Protein AF-A0A4Q3EJR5-F1 (afdb_monomer_lite)

Radius of gyration: 13.14 Å; chains: 1; bounding box: 34×24×28 Å

pLDD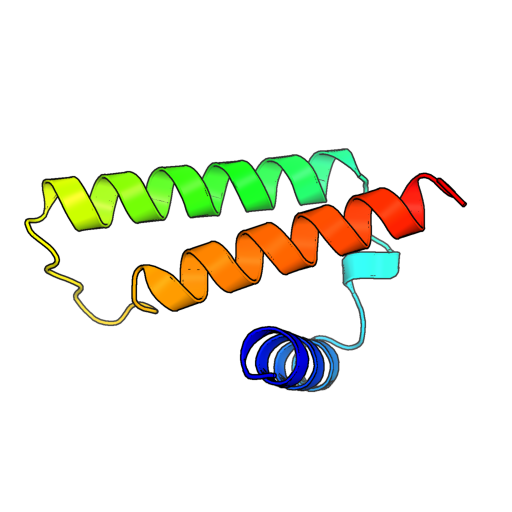T: mean 90.86, std 8.92, range [46.16, 98.25]

Foldseek 3Di:
DVLVVVVVVVCVVPVPCLLVDDLVVLVVLLVVLVVVLVVCVVVVNDDPDDDGNVVSVSSNVVSVVSSCVVVVVD

Sequence (74 aa):
KETYELMLTKNHDYGEAWRDMRITSLTDLILMKLLRVKQIEDNSGKTLASEGVAANYQDMLNYAVFALIKLDVK

Structure (mmCIF, N/CA/C/O backbone):
data_AF-A0A4Q3EJR5-F1
#
_entry.id   AF-A0A4Q3EJR5-F1
#
loop_
_atom_site.group_PDB
_atom_site.id
_atom_site.type_symbol
_atom_site.label_atom_id
_atom_site.label_alt_id
_atom_site.label_comp_id
_atom_site.label_asym_id
_atom_site.label_entity_id
_atom_site.label_seq_id
_atom_site.pdbx_PDB_ins_code
_atom_site.Cartn_x
_atom_site.Cartn_y
_atom_site.Cartn_z
_atom_site.occupancy
_atom_site.B_iso_or_equiv
_atom_site.auth_seq_id
_atom_site.auth_comp_id
_atom_site.auth_asym_id
_atom_site.auth_atom_id
_atom_site.pdbx_PDB_model_num
ATOM 1 N N . LYS A 1 1 ? -10.873 0.118 -10.945 1.00 79.00 1 LYS A N 1
ATOM 2 C CA . LYS A 1 1 ? -11.454 -1.245 -10.894 1.00 79.00 1 LYS A CA 1
ATOM 3 C C . LYS A 1 1 ? -10.389 -2.250 -10.467 1.00 79.00 1 LYS A C 1
ATOM 5 O O . LYS A 1 1 ? -10.552 -2.836 -9.410 1.00 79.00 1 LYS A O 1
ATOM 10 N N . GLU A 1 2 ? -9.251 -2.292 -11.161 1.00 89.31 2 GLU A N 1
ATOM 11 C CA . GLU A 1 2 ? -8.109 -3.165 -10.833 1.00 89.31 2 GLU A CA 1
ATOM 12 C C . GLU A 1 2 ? -7.629 -3.085 -9.374 1.00 89.31 2 GLU A C 1
ATOM 14 O O . GLU A 1 2 ? -7.472 -4.114 -8.734 1.00 89.31 2 GLU A O 1
ATOM 19 N N . THR A 1 3 ? -7.467 -1.887 -8.796 1.00 90.50 3 THR A N 1
ATOM 20 C CA . THR A 1 3 ? -7.024 -1.749 -7.392 1.00 90.50 3 THR A CA 1
ATOM 21 C C . THR A 1 3 ? -7.983 -2.394 -6.390 1.00 90.50 3 THR A C 1
ATOM 23 O O . THR A 1 3 ? -7.554 -2.976 -5.397 1.00 90.50 3 THR A O 1
ATOM 26 N N . TYR A 1 4 ? -9.286 -2.289 -6.659 1.00 91.2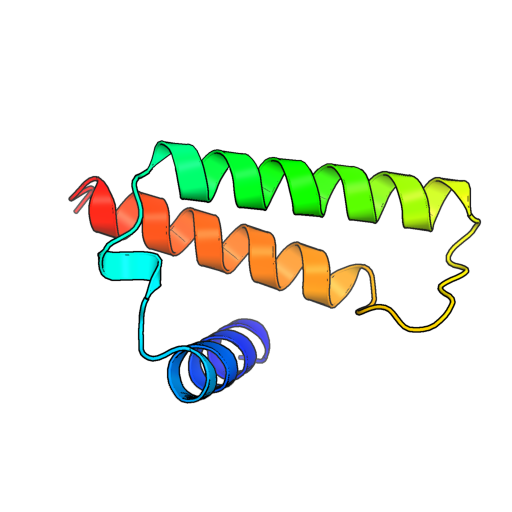5 4 TYR A N 1
ATOM 27 C CA . TYR A 1 4 ? -10.327 -2.874 -5.821 1.00 91.25 4 TYR A CA 1
ATOM 28 C C . TYR A 1 4 ? -10.369 -4.395 -5.983 1.00 91.25 4 TYR A C 1
ATOM 30 O O . TYR A 1 4 ? -10.485 -5.112 -4.998 1.00 91.25 4 TYR A O 1
ATOM 38 N N . GLU A 1 5 ? -10.202 -4.898 -7.205 1.00 93.44 5 GLU A N 1
ATOM 39 C CA . GLU A 1 5 ? -10.099 -6.337 -7.467 1.00 93.44 5 GLU A CA 1
ATOM 40 C C . GLU A 1 5 ? -8.853 -6.938 -6.801 1.00 93.44 5 GLU A C 1
ATOM 42 O O . GLU A 1 5 ? -8.961 -7.957 -6.126 1.00 93.44 5 GLU A O 1
ATOM 47 N N . LEU A 1 6 ? -7.700 -6.265 -6.886 1.00 90.38 6 LEU A N 1
ATOM 48 C CA . LEU A 1 6 ? -6.481 -6.655 -6.171 1.00 90.38 6 LEU A CA 1
ATOM 49 C C . LEU A 1 6 ? -6.717 -6.722 -4.656 1.00 90.38 6 LEU A C 1
ATOM 51 O O . LEU A 1 6 ? -6.290 -7.672 -4.003 1.00 90.38 6 LEU A O 1
ATOM 55 N N . MET A 1 7 ? -7.413 -5.726 -4.104 1.00 93.94 7 MET A N 1
ATOM 56 C CA . MET A 1 7 ? -7.775 -5.689 -2.689 1.00 93.94 7 MET A CA 1
ATOM 57 C C . MET A 1 7 ? -8.648 -6.886 -2.299 1.00 93.94 7 MET A C 1
ATOM 59 O O . MET A 1 7 ? -8.365 -7.540 -1.298 1.00 93.94 7 MET A O 1
ATOM 63 N N . LEU A 1 8 ? -9.665 -7.213 -3.104 1.00 93.69 8 LEU A N 1
ATOM 64 C CA . LEU A 1 8 ? -10.534 -8.366 -2.862 1.00 93.69 8 LEU A CA 1
ATOM 65 C C . LEU A 1 8 ? -9.756 -9.684 -2.887 1.00 93.69 8 LEU A C 1
ATOM 67 O O . LEU A 1 8 ? -9.929 -10.497 -1.981 1.00 93.69 8 LEU A O 1
ATOM 71 N N . THR A 1 9 ? -8.866 -9.872 -3.863 1.00 92.44 9 THR A N 1
ATOM 72 C CA . THR A 1 9 ? -7.994 -11.053 -3.932 1.00 92.44 9 THR A CA 1
ATOM 73 C C . THR A 1 9 ? -7.123 -11.168 -2.683 1.00 92.44 9 THR A C 1
ATOM 75 O O . THR A 1 9 ? -7.101 -12.214 -2.043 1.00 92.44 9 THR A O 1
ATOM 78 N N . LYS A 1 10 ? -6.470 -10.081 -2.249 1.00 90.12 10 LYS A N 1
ATOM 79 C CA . LYS A 1 10 ? -5.640 -10.122 -1.033 1.00 90.12 10 LYS A CA 1
ATOM 80 C C . LYS A 1 10 ? -6.473 -10.345 0.233 1.00 90.12 10 LYS A C 1
ATOM 82 O O . LYS A 1 10 ? -6.035 -11.068 1.122 1.00 90.12 10 LYS A O 1
ATOM 87 N N . ASN A 1 11 ? -7.679 -9.789 0.328 1.00 93.31 11 ASN A N 1
ATOM 88 C CA . ASN A 1 11 ? -8.563 -10.068 1.462 1.00 93.31 11 ASN A CA 1
ATOM 89 C C . ASN A 1 11 ? -9.037 -11.523 1.491 1.00 93.31 11 ASN A C 1
ATOM 91 O O . ASN A 1 11 ? -9.214 -12.055 2.583 1.00 93.31 11 ASN A O 1
ATOM 95 N N . HIS A 1 12 ? -9.223 -12.161 0.333 1.00 93.50 12 HIS A N 1
ATOM 96 C CA . HIS A 1 12 ? -9.493 -13.594 0.253 1.00 93.50 12 HIS A CA 1
ATOM 97 C C . HIS A 1 12 ? -8.296 -14.412 0.763 1.00 93.50 12 HIS A C 1
ATOM 99 O O . HIS A 1 12 ? -8.475 -15.305 1.587 1.00 93.50 12 HIS A O 1
ATOM 105 N N . ASP A 1 13 ? -7.080 -14.063 0.340 1.00 90.06 13 ASP A N 1
ATOM 106 C CA . ASP A 1 13 ? -5.870 -14.825 0.675 1.00 90.06 13 ASP A CA 1
ATOM 107 C C . ASP A 1 13 ? -5.423 -14.648 2.137 1.00 90.06 13 ASP A C 1
ATOM 109 O O . ASP A 1 13 ? -4.891 -15.577 2.744 1.00 90.06 13 ASP A O 1
ATOM 113 N N . TYR A 1 14 ? -5.643 -13.461 2.715 1.00 88.81 14 TYR A N 1
ATOM 114 C CA . TYR A 1 14 ? -5.167 -13.093 4.056 1.00 88.81 14 TYR A CA 1
ATOM 115 C C . TYR A 1 14 ? -6.285 -12.848 5.081 1.00 88.81 14 TYR A C 1
ATOM 117 O O . TYR A 1 14 ? -5.992 -12.457 6.208 1.00 88.81 14 TYR A O 1
ATOM 125 N N . GLY A 1 15 ? -7.555 -13.048 4.720 1.00 86.94 15 GLY A N 1
ATOM 126 C CA . GLY A 1 15 ? -8.694 -13.003 5.646 1.00 86.94 15 GLY A CA 1
ATOM 127 C C . GLY A 1 15 ? -8.889 -11.669 6.376 1.00 86.94 15 GLY A C 1
ATOM 128 O O . GLY A 1 15 ? -8.905 -11.651 7.600 1.00 86.94 15 GLY A O 1
ATOM 129 N N . GLU A 1 16 ? -9.005 -10.552 5.646 1.00 91.81 16 GLU A N 1
ATOM 130 C CA . GLU A 1 16 ? -9.163 -9.183 6.194 1.00 91.81 16 GLU A CA 1
ATOM 131 C C . GLU A 1 16 ? -8.221 -8.825 7.375 1.00 91.81 16 GLU A C 1
ATOM 133 O O . GLU A 1 16 ? -8.522 -7.922 8.157 1.00 91.81 16 GLU A O 1
ATOM 138 N N . ALA A 1 17 ? -7.052 -9.471 7.492 1.00 94.00 17 ALA A N 1
ATOM 139 C CA . ALA A 1 17 ? -6.138 -9.339 8.637 1.00 94.00 17 ALA A CA 1
ATOM 140 C C . ALA A 1 17 ? -5.734 -7.890 8.971 1.00 94.00 17 ALA A C 1
ATOM 142 O O . ALA A 1 17 ? -5.385 -7.574 10.108 1.00 94.00 17 ALA A O 1
ATOM 143 N N . TRP A 1 18 ? -5.819 -6.979 7.997 1.00 94.25 18 TRP A N 1
ATOM 144 C CA . TRP A 1 18 ? -5.585 -5.548 8.190 1.00 94.25 18 TRP A CA 1
ATOM 145 C C . TRP A 1 18 ? -6.510 -4.915 9.245 1.00 94.25 18 TRP A C 1
ATOM 147 O O . TRP A 1 18 ? -6.133 -3.912 9.857 1.00 94.25 18 TRP A O 1
ATOM 157 N N . ARG A 1 19 ? -7.692 -5.494 9.505 1.00 93.69 19 ARG A N 1
ATOM 158 C CA . ARG A 1 19 ? -8.620 -5.025 10.547 1.00 93.69 19 ARG A CA 1
ATOM 159 C C . ARG A 1 19 ? -8.012 -5.113 11.942 1.00 93.69 19 ARG A C 1
ATOM 161 O O . ARG A 1 19 ? -8.223 -4.199 12.741 1.00 93.69 19 ARG A O 1
ATOM 168 N N . ASP A 1 20 ? -7.203 -6.136 12.200 1.00 94.38 20 ASP A N 1
ATOM 169 C CA . ASP A 1 20 ? -6.553 -6.369 13.495 1.00 94.38 20 ASP A CA 1
ATOM 170 C C . ASP A 1 20 ? -5.201 -5.648 13.621 1.00 94.38 20 ASP A C 1
ATOM 172 O O . ASP A 1 20 ? -4.648 -5.507 14.713 1.00 94.38 20 ASP A O 1
ATOM 176 N N . MET A 1 21 ? -4.673 -5.116 12.516 1.00 95.00 21 MET A N 1
ATOM 177 C CA . MET A 1 21 ? -3.412 -4.376 12.514 1.00 95.00 21 MET A CA 1
ATOM 178 C C . MET A 1 21 ? -3.539 -3.008 13.194 1.00 95.00 21 MET A C 1
ATOM 180 O O . MET A 1 21 ? -4.592 -2.363 13.187 1.00 95.00 21 MET A O 1
ATOM 184 N N . ARG A 1 22 ? -2.432 -2.515 13.761 1.00 95.50 22 ARG A N 1
ATOM 185 C CA . ARG A 1 22 ? -2.339 -1.129 14.244 1.00 95.50 22 ARG A CA 1
ATOM 186 C C . ARG A 1 22 ? -2.254 -0.173 13.054 1.00 95.50 22 ARG A C 1
ATOM 188 O O . ARG A 1 22 ? -1.671 -0.514 12.030 1.00 95.50 22 ARG A O 1
ATOM 195 N N . ILE A 1 23 ? -2.751 1.055 13.214 1.00 94.69 23 ILE A N 1
ATOM 196 C CA . ILE A 1 23 ? -2.640 2.092 12.170 1.00 94.69 23 ILE A CA 1
ATOM 197 C C . ILE A 1 23 ? -1.170 2.362 11.822 1.00 9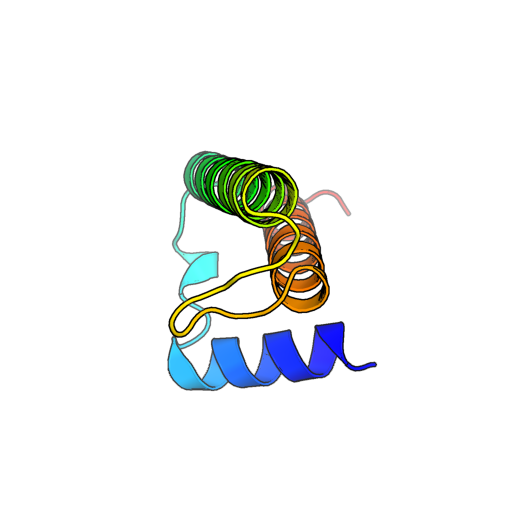4.69 23 ILE A C 1
ATOM 199 O O . ILE A 1 23 ? -0.830 2.461 10.649 1.00 94.69 23 ILE A O 1
ATOM 203 N N . THR A 1 24 ? -0.278 2.382 12.817 1.00 96.50 24 THR A N 1
ATOM 204 C CA . THR A 1 24 ? 1.168 2.532 12.586 1.00 96.50 24 THR A CA 1
ATOM 205 C C . THR A 1 24 ? 1.733 1.424 11.697 1.00 96.50 24 THR A C 1
ATOM 207 O O . THR A 1 24 ? 2.555 1.707 10.837 1.00 96.50 24 THR A O 1
ATOM 210 N N . SER A 1 25 ? 1.237 0.189 11.824 1.00 97.19 25 SER A N 1
ATOM 211 C CA . SER A 1 25 ? 1.653 -0.918 10.958 1.00 97.19 25 SER A CA 1
ATOM 212 C C . SER A 1 25 ? 1.231 -0.703 9.503 1.00 97.19 25 SER A C 1
ATOM 214 O O . SER A 1 25 ? 1.970 -1.073 8.598 1.00 97.19 25 SER A O 1
ATOM 216 N N . LEU A 1 26 ? 0.073 -0.081 9.255 1.00 97.25 26 LEU A N 1
ATOM 217 C CA . LEU A 1 2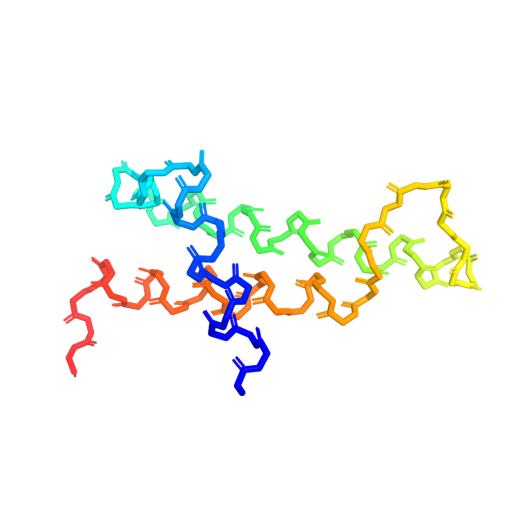6 ? -0.341 0.296 7.898 1.00 97.25 26 LEU A CA 1
ATOM 218 C C . LEU A 1 26 ? 0.575 1.388 7.327 1.00 97.25 26 LEU A C 1
ATOM 220 O O . LEU A 1 26 ? 0.957 1.312 6.161 1.00 97.25 26 LEU A O 1
ATOM 224 N N . THR A 1 27 ? 0.993 2.354 8.150 1.00 97.44 27 THR A N 1
ATOM 225 C CA . THR A 1 27 ? 2.005 3.350 7.763 1.00 97.44 27 THR A CA 1
ATOM 226 C C . THR A 1 27 ? 3.330 2.686 7.388 1.00 97.44 27 THR A C 1
ATOM 228 O O . THR A 1 27 ? 3.894 3.001 6.341 1.00 97.44 27 THR A O 1
ATOM 231 N N . ASP A 1 28 ? 3.804 1.732 8.191 1.00 98.25 28 ASP A N 1
ATOM 232 C CA . ASP A 1 28 ? 5.047 1.004 7.918 1.00 98.25 28 ASP A CA 1
ATOM 233 C C . ASP A 1 28 ? 4.965 0.229 6.593 1.00 98.25 28 ASP A C 1
ATOM 235 O O . ASP A 1 28 ? 5.905 0.255 5.794 1.00 98.25 28 ASP A O 1
ATOM 239 N N . LEU A 1 29 ? 3.818 -0.397 6.303 1.00 97.38 29 LEU A N 1
ATOM 240 C CA . LEU A 1 29 ? 3.575 -1.071 5.025 1.00 97.38 29 LEU A CA 1
ATOM 241 C C . LEU A 1 29 ? 3.626 -0.103 3.833 1.00 97.38 29 LEU A C 1
ATOM 243 O O . LEU A 1 29 ? 4.201 -0.443 2.796 1.00 97.38 29 LEU A O 1
ATOM 247 N N . ILE A 1 30 ? 3.079 1.109 3.974 1.00 98.12 30 ILE A N 1
ATOM 248 C CA . ILE A 1 30 ? 3.161 2.149 2.936 1.00 98.12 30 ILE A CA 1
ATOM 249 C C . ILE A 1 30 ? 4.618 2.559 2.708 1.00 98.12 30 ILE A C 1
ATOM 251 O O . ILE A 1 30 ? 5.075 2.602 1.566 1.00 98.12 30 ILE A O 1
ATOM 255 N N . LEU A 1 31 ? 5.374 2.816 3.779 1.00 98.25 31 LEU A N 1
ATOM 256 C CA . LEU A 1 31 ? 6.784 3.201 3.679 1.00 98.25 31 LEU A CA 1
ATOM 257 C C . LEU A 1 31 ? 7.634 2.098 3.039 1.00 98.25 31 LEU A C 1
ATOM 259 O O . LEU A 1 31 ? 8.491 2.388 2.203 1.00 98.25 31 LEU A O 1
ATOM 263 N N . MET A 1 32 ? 7.361 0.834 3.365 1.00 97.31 32 MET A N 1
ATOM 264 C CA . MET A 1 32 ? 8.026 -0.315 2.753 1.00 97.31 32 MET A CA 1
ATOM 265 C C . MET A 1 32 ? 7.756 -0.388 1.245 1.00 97.31 32 MET A C 1
ATOM 267 O O . MET A 1 32 ? 8.684 -0.600 0.462 1.00 97.31 32 MET A O 1
ATOM 271 N N . LYS A 1 33 ? 6.508 -0.171 0.814 1.00 96.12 33 LYS A N 1
ATOM 272 C CA . LYS A 1 33 ? 6.145 -0.142 -0.612 1.00 96.12 33 LYS A CA 1
ATOM 273 C C . LYS A 1 33 ? 6.761 1.057 -1.336 1.00 96.12 33 LYS A C 1
ATOM 275 O O . LYS A 1 33 ? 7.247 0.897 -2.454 1.00 96.12 33 LYS A O 1
ATOM 280 N N . LEU A 1 34 ? 6.845 2.221 -0.692 1.00 97.44 34 LEU A N 1
ATOM 281 C CA . LEU A 1 34 ? 7.538 3.390 -1.240 1.00 97.44 34 LEU A CA 1
ATOM 282 C C . LEU A 1 34 ? 9.035 3.122 -1.442 1.00 97.44 34 LEU A C 1
ATOM 284 O O . LEU A 1 34 ? 9.576 3.413 -2.508 1.00 97.44 34 LEU A O 1
ATOM 288 N N . LEU A 1 35 ? 9.704 2.544 -0.441 1.00 96.38 35 LEU A N 1
ATOM 289 C CA . LEU A 1 35 ? 11.111 2.158 -0.553 1.00 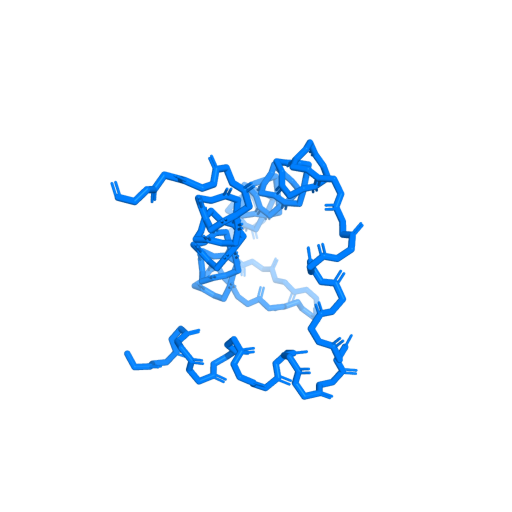96.38 35 LEU A CA 1
ATOM 290 C C . LEU A 1 35 ? 11.310 1.132 -1.673 1.00 96.38 35 LEU A C 1
ATOM 292 O O . LEU A 1 35 ? 12.280 1.217 -2.426 1.00 96.38 35 LEU A O 1
ATOM 296 N N . ARG A 1 36 ? 10.365 0.198 -1.824 1.00 94.56 36 ARG A N 1
ATOM 297 C CA . ARG A 1 36 ? 10.392 -0.782 -2.906 1.00 94.56 36 ARG A CA 1
ATOM 298 C C . ARG A 1 36 ? 10.299 -0.123 -4.280 1.00 94.56 36 ARG A C 1
ATOM 300 O O . ARG A 1 36 ? 11.077 -0.492 -5.153 1.00 94.56 36 ARG A O 1
ATOM 307 N N . VAL A 1 37 ? 9.399 0.840 -4.476 1.00 94.44 37 VAL A N 1
ATOM 308 C CA . VAL A 1 37 ? 9.284 1.573 -5.750 1.00 94.44 37 VAL A CA 1
ATOM 309 C C . VAL A 1 37 ? 10.590 2.287 -6.082 1.00 94.44 37 VAL A C 1
ATOM 311 O O . VAL A 1 37 ? 11.119 2.065 -7.167 1.00 94.44 37 VAL A O 1
ATOM 314 N N . LYS A 1 38 ? 11.170 3.026 -5.127 1.00 94.81 38 LYS A N 1
ATOM 315 C CA . LYS A 1 38 ? 12.467 3.697 -5.321 1.00 94.81 38 LYS A CA 1
ATOM 316 C C . LYS A 1 38 ? 13.559 2.717 -5.742 1.00 94.81 38 LYS A C 1
ATOM 318 O O . LYS A 1 38 ? 14.263 2.952 -6.711 1.00 94.81 38 LYS A O 1
ATOM 323 N N . GLN A 1 39 ? 13.633 1.562 -5.081 1.00 93.50 39 GLN A N 1
ATOM 324 C CA . GLN A 1 39 ? 14.592 0.523 -5.445 1.00 93.50 39 GLN A CA 1
ATOM 325 C C . GLN A 1 39 ? 14.372 -0.006 -6.874 1.00 93.50 39 GLN A C 1
ATOM 327 O O . GLN A 1 39 ? 15.333 -0.344 -7.561 1.00 93.50 39 GLN A O 1
ATOM 332 N N . ILE A 1 40 ? 13.125 -0.140 -7.328 1.00 92.25 40 ILE A N 1
ATOM 333 C CA . ILE A 1 40 ? 12.830 -0.576 -8.701 1.00 92.25 40 ILE A CA 1
ATOM 334 C C . ILE A 1 40 ? 13.278 0.495 -9.703 1.00 92.25 40 ILE A C 1
ATOM 336 O O . ILE A 1 40 ? 13.885 0.154 -10.718 1.00 92.25 40 ILE A O 1
ATOM 340 N N . GLU A 1 41 ? 13.024 1.769 -9.408 1.00 92.00 41 GLU A N 1
ATOM 341 C CA . GLU A 1 41 ? 13.461 2.907 -10.224 1.00 92.00 41 GLU A CA 1
ATOM 342 C C . GLU A 1 41 ? 14.990 2.990 -10.308 1.00 92.00 41 GLU A C 1
ATOM 344 O O . GLU A 1 41 ? 15.532 3.045 -11.413 1.00 92.00 41 GLU A O 1
ATOM 349 N N . ASP A 1 42 ? 15.690 2.870 -9.176 1.00 93.81 42 ASP A N 1
ATOM 350 C CA . ASP A 1 42 ? 17.159 2.838 -9.104 1.00 93.81 42 ASP A CA 1
ATOM 351 C C . ASP A 1 42 ? 17.745 1.682 -9.932 1.00 93.81 42 ASP A C 1
ATOM 353 O O . ASP A 1 42 ? 18.791 1.807 -10.569 1.00 93.81 42 ASP A O 1
ATOM 357 N N . ASN A 1 43 ? 17.030 0.556 -9.997 1.00 91.94 43 ASN A N 1
ATOM 358 C CA . ASN A 1 43 ? 17.390 -0.596 -10.822 1.00 91.94 43 ASN A CA 1
ATOM 359 C C . ASN A 1 43 ? 16.940 -0.468 -12.289 1.00 91.94 43 ASN A C 1
ATOM 361 O O . ASN A 1 43 ? 16.937 -1.462 -13.022 1.00 91.94 43 ASN A O 1
ATOM 365 N N . SER A 1 44 ? 16.557 0.732 -12.739 1.00 90.19 44 SER A N 1
ATOM 366 C CA . SER A 1 44 ? 16.066 1.001 -14.098 1.00 90.19 44 SER A CA 1
ATOM 367 C C . SER A 1 44 ? 14.889 0.098 -14.491 1.00 90.19 44 SER A C 1
ATOM 369 O O . SER A 1 44 ? 14.831 -0.430 -15.602 1.00 90.19 44 SER A O 1
ATOM 371 N N . GLY A 1 45 ? 13.978 -0.148 -13.548 1.00 83.38 45 GLY A N 1
ATOM 372 C CA . GLY A 1 45 ? 12.795 -0.985 -13.745 1.00 83.38 45 GLY A CA 1
ATOM 373 C C . GLY A 1 45 ? 13.049 -2.494 -13.688 1.00 83.38 45 GLY A C 1
ATOM 374 O O . GLY A 1 45 ? 12.110 -3.268 -13.869 1.00 83.38 45 GLY A O 1
ATOM 375 N N . LYS A 1 46 ? 14.283 -2.954 -13.433 1.00 83.06 46 LYS A N 1
ATOM 376 C CA . LYS A 1 46 ? 14.594 -4.390 -13.355 1.00 83.06 46 LYS A CA 1
ATOM 377 C C . LYS A 1 46 ? 14.117 -4.988 -12.033 1.00 83.06 46 LYS A C 1
ATOM 379 O O . LYS A 1 46 ? 14.501 -4.545 -10.952 1.00 83.06 46 LYS A O 1
ATOM 384 N N . THR A 1 47 ? 13.345 -6.068 -12.116 1.00 80.62 47 THR A N 1
ATOM 385 C CA . THR A 1 47 ? 12.866 -6.834 -10.956 1.00 80.62 47 THR A CA 1
ATOM 386 C C . THR A 1 47 ? 13.100 -8.326 -11.161 1.00 80.62 47 THR A C 1
ATOM 388 O O . THR A 1 47 ? 12.776 -8.842 -12.223 1.00 80.62 47 THR A O 1
ATOM 391 N N . LEU A 1 48 ? 13.618 -9.030 -10.146 1.00 68.81 48 LEU A N 1
ATOM 392 C CA . LEU A 1 48 ? 13.912 -10.469 -10.241 1.00 68.81 48 LEU A CA 1
ATOM 393 C C . LEU A 1 48 ? 12.651 -11.357 -10.237 1.00 68.81 48 LEU A C 1
ATOM 395 O O . LEU A 1 48 ? 12.608 -12.331 -10.976 1.00 68.81 48 LEU A O 1
ATOM 399 N N . ALA A 1 49 ? 11.641 -11.031 -9.420 1.00 66.75 49 ALA A N 1
ATOM 400 C CA . ALA A 1 49 ? 10.382 -11.789 -9.297 1.00 66.75 49 ALA A CA 1
ATOM 401 C C . ALA A 1 49 ? 9.320 -11.008 -8.492 1.00 66.75 49 ALA A C 1
ATOM 403 O O . ALA A 1 49 ? 8.661 -11.547 -7.608 1.00 66.75 49 ALA A O 1
ATOM 404 N N . SER A 1 50 ? 9.228 -9.695 -8.697 1.00 71.06 50 SER A N 1
ATOM 405 C CA . SER A 1 50 ? 8.450 -8.808 -7.827 1.00 71.06 50 SER A CA 1
ATOM 406 C C . SER A 1 50 ? 7.312 -8.158 -8.591 1.00 71.06 50 SER A C 1
ATOM 408 O O . SER A 1 50 ? 7.441 -7.882 -9.781 1.00 71.06 50 SER A O 1
ATOM 410 N N . GLU A 1 51 ? 6.220 -7.890 -7.877 1.00 79.44 51 GLU A N 1
ATOM 411 C CA . GLU A 1 51 ? 5.137 -7.024 -8.332 1.00 79.44 51 GLU A CA 1
ATOM 412 C C . GLU A 1 51 ? 5.710 -5.716 -8.917 1.00 79.44 51 GLU A C 1
ATOM 414 O O . GLU A 1 51 ? 6.603 -5.097 -8.327 1.00 79.44 51 GLU A O 1
ATOM 419 N N . GLY A 1 52 ? 5.205 -5.296 -10.080 1.00 85.44 52 GLY A N 1
ATOM 420 C CA . GLY A 1 52 ? 5.650 -4.069 -10.742 1.00 85.44 52 GLY A CA 1
ATOM 421 C C . GLY A 1 52 ? 5.301 -2.799 -9.956 1.00 85.44 52 GLY A C 1
ATOM 422 O O . GLY A 1 52 ? 4.561 -2.823 -8.971 1.00 85.44 52 GLY A O 1
ATOM 423 N N . VAL A 1 53 ? 5.803 -1.653 -10.418 1.00 90.81 53 VAL A N 1
ATOM 424 C CA . VAL A 1 53 ? 5.593 -0.345 -9.768 1.00 90.81 53 VAL A CA 1
ATOM 425 C C . VAL A 1 53 ? 4.103 -0.035 -9.555 1.00 90.81 53 VAL A C 1
ATOM 427 O O . VAL A 1 53 ? 3.711 0.361 -8.459 1.00 90.81 53 VAL A O 1
ATOM 430 N N . ALA A 1 54 ? 3.257 -0.299 -10.557 1.00 91.44 54 ALA A N 1
ATOM 431 C CA . ALA A 1 54 ? 1.814 -0.062 -10.473 1.00 91.44 54 ALA A CA 1
ATOM 432 C C . ALA A 1 54 ? 1.147 -0.824 -9.313 1.00 91.44 54 ALA A C 1
ATOM 434 O O . ALA A 1 54 ? 0.401 -0.229 -8.540 1.00 91.44 54 ALA A O 1
ATOM 435 N N . ALA A 1 55 ? 1.473 -2.106 -9.135 1.00 91.69 55 ALA A N 1
ATOM 436 C CA . ALA A 1 55 ? 0.929 -2.920 -8.050 1.00 91.69 55 ALA A CA 1
ATOM 437 C C . ALA A 1 55 ? 1.371 -2.414 -6.664 1.00 91.69 55 ALA A C 1
ATOM 439 O O . ALA A 1 55 ? 0.576 -2.384 -5.728 1.00 91.69 55 ALA A O 1
ATOM 440 N N . ASN A 1 56 ? 2.606 -1.911 -6.538 1.00 93.94 56 ASN A N 1
ATOM 441 C CA . ASN A 1 56 ? 3.066 -1.304 -5.286 1.00 93.94 56 ASN A CA 1
ATOM 442 C C . ASN A 1 56 ? 2.304 -0.007 -4.958 1.00 93.94 56 ASN A C 1
ATOM 444 O O . ASN A 1 56 ? 1.988 0.231 -3.793 1.00 93.94 56 ASN A O 1
ATOM 448 N N . TYR A 1 57 ? 1.953 0.806 -5.962 1.00 95.25 57 TYR A N 1
ATOM 449 C CA . TYR A 1 57 ? 1.077 1.968 -5.763 1.00 95.25 57 TYR A CA 1
ATOM 450 C C . TYR A 1 57 ? -0.344 1.572 -5.360 1.00 95.25 57 TYR A C 1
ATOM 452 O O . TYR A 1 57 ? -0.932 2.206 -4.483 1.00 95.25 57 TYR A O 1
ATOM 460 N N . GLN A 1 58 ? -0.887 0.514 -5.961 1.00 96.19 58 GLN A N 1
ATOM 461 C CA . GLN A 1 58 ? -2.203 -0.018 -5.605 1.00 96.19 58 GLN A CA 1
ATOM 462 C C . GLN A 1 58 ? -2.241 -0.506 -4.151 1.00 96.19 58 GLN A C 1
ATOM 464 O O . GLN A 1 58 ? -3.176 -0.173 -3.424 1.00 96.19 58 GLN A O 1
ATOM 469 N N . ASP A 1 59 ? -1.202 -1.214 -3.700 1.00 95.56 59 ASP A N 1
ATOM 470 C CA . ASP A 1 59 ? -1.070 -1.636 -2.303 1.00 95.56 59 ASP A CA 1
ATOM 471 C C . ASP A 1 59 ? -1.007 -0.431 -1.348 1.00 95.56 59 ASP A C 1
ATOM 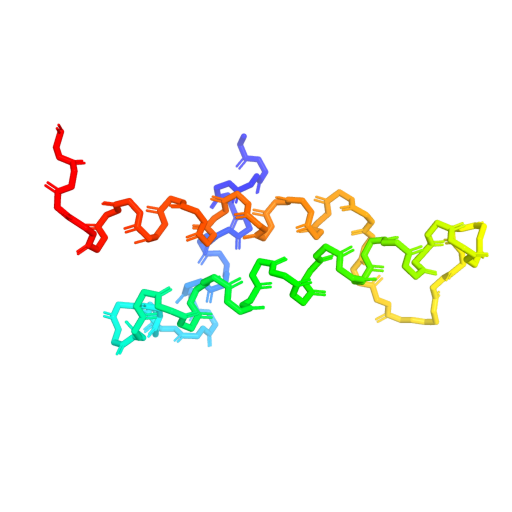473 O O . ASP A 1 59 ? -1.743 -0.398 -0.363 1.00 95.56 59 ASP A O 1
ATOM 477 N N . MET A 1 60 ? -0.199 0.596 -1.656 1.00 97.56 60 MET A N 1
ATOM 478 C CA . MET A 1 60 ? -0.137 1.821 -0.840 1.00 97.56 60 MET A CA 1
ATOM 479 C C . MET A 1 60 ? -1.504 2.506 -0.722 1.00 97.56 60 MET A C 1
ATOM 481 O O . MET A 1 60 ? -1.880 2.938 0.369 1.00 97.56 60 MET A O 1
ATOM 485 N N . LEU A 1 61 ? -2.262 2.573 -1.821 1.00 97.12 61 LEU A N 1
ATOM 486 C CA . LEU A 1 61 ? -3.608 3.143 -1.821 1.00 97.12 61 LEU A CA 1
ATOM 487 C C . LEU A 1 61 ? -4.566 2.331 -0.941 1.00 97.12 61 LEU A C 1
ATOM 489 O O . LEU A 1 61 ? -5.298 2.913 -0.143 1.00 97.12 61 LEU A O 1
ATOM 493 N N . ASN A 1 62 ? -4.530 1.000 -1.031 1.00 96.69 62 ASN A N 1
ATOM 494 C CA . ASN A 1 62 ? -5.355 0.131 -0.192 1.00 96.69 62 ASN A CA 1
ATOM 495 C C . ASN A 1 62 ? -5.016 0.290 1.298 1.00 96.69 62 ASN A C 1
ATOM 497 O O . ASN A 1 62 ? -5.923 0.453 2.110 1.00 96.69 62 ASN A O 1
ATOM 501 N N . TYR A 1 63 ? -3.732 0.336 1.666 1.00 97.31 63 TYR A N 1
ATOM 502 C CA . TYR A 1 63 ? -3.324 0.559 3.058 1.00 97.31 63 TYR A CA 1
ATOM 503 C C . TYR A 1 63 ? -3.744 1.933 3.587 1.00 97.31 63 TYR A C 1
ATOM 505 O O . TYR A 1 63 ? -4.163 2.036 4.740 1.00 97.31 63 TYR A O 1
ATOM 513 N N . ALA A 1 64 ? -3.692 2.977 2.754 1.00 96.38 64 ALA A N 1
ATOM 514 C CA . ALA A 1 64 ? -4.184 4.301 3.127 1.00 96.38 64 ALA A CA 1
ATOM 515 C C . ALA A 1 64 ? -5.699 4.283 3.387 1.00 96.38 64 ALA A C 1
ATOM 517 O O . ALA A 1 64 ? -6.154 4.804 4.404 1.00 96.38 64 ALA A O 1
ATOM 518 N N . VAL A 1 65 ? -6.479 3.623 2.525 1.00 95.38 65 VAL A N 1
ATOM 519 C CA . VAL A 1 65 ? -7.928 3.446 2.720 1.00 95.38 65 VAL A CA 1
ATOM 520 C C . VAL A 1 65 ? -8.220 2.657 3.999 1.00 95.38 65 VAL A C 1
ATOM 522 O O . VAL A 1 65 ? -9.066 3.067 4.789 1.00 95.38 65 VAL A O 1
ATOM 525 N N . PHE A 1 66 ? -7.492 1.571 4.261 1.00 95.38 66 PHE A N 1
ATOM 526 C CA . PHE A 1 66 ? -7.628 0.795 5.497 1.00 95.38 66 PHE A CA 1
ATOM 527 C C . PHE A 1 66 ? -7.330 1.630 6.745 1.00 95.38 66 PHE A C 1
ATOM 529 O O . PHE A 1 66 ? -8.045 1.526 7.743 1.00 95.38 66 PHE A O 1
ATOM 536 N N . ALA A 1 67 ? -6.312 2.490 6.685 1.00 95.38 67 ALA A N 1
ATOM 537 C CA . ALA A 1 67 ? -5.980 3.396 7.776 1.00 95.38 67 ALA A CA 1
ATOM 538 C C . ALA A 1 67 ? -7.096 4.423 8.014 1.00 95.38 67 ALA A C 1
ATOM 540 O O . ALA A 1 67 ? -7.471 4.637 9.165 1.00 95.38 67 ALA A O 1
ATOM 541 N N . LEU A 1 68 ? -7.670 4.999 6.951 1.00 94.75 68 LEU A N 1
ATOM 542 C CA . LEU A 1 68 ? -8.810 5.919 7.049 1.00 94.75 68 LEU A CA 1
ATOM 543 C C . LEU A 1 68 ? -10.034 5.244 7.677 1.00 94.75 68 LEU A C 1
ATOM 545 O O . LEU A 1 68 ? -10.627 5.801 8.597 1.00 94.75 68 LEU A O 1
ATOM 549 N N . ILE A 1 69 ? -10.351 4.016 7.252 1.00 93.50 69 ILE A N 1
ATOM 550 C CA . ILE A 1 69 ? -11.433 3.216 7.843 1.00 93.50 69 ILE A CA 1
ATOM 551 C C . ILE A 1 69 ? -11.170 2.977 9.337 1.00 93.50 69 ILE A C 1
ATOM 553 O O . ILE A 1 69 ? -12.076 3.131 10.152 1.00 93.50 69 ILE A O 1
ATOM 557 N N . LYS A 1 70 ? -9.935 2.627 9.724 1.00 91.25 70 LYS A N 1
ATOM 558 C CA . LYS A 1 70 ? -9.578 2.400 11.137 1.00 91.25 70 LYS A CA 1
ATOM 559 C C . LYS A 1 70 ? -9.585 3.664 11.991 1.00 91.25 70 LYS A C 1
ATOM 561 O O . LYS A 1 70 ? -9.785 3.555 13.197 1.00 91.25 70 LYS A O 1
ATOM 566 N N . LEU A 1 71 ? -9.328 4.827 11.403 1.00 91.94 71 LEU A N 1
ATOM 567 C CA . LEU A 1 71 ? -9.374 6.110 12.103 1.00 91.94 71 LEU A CA 1
ATOM 568 C C . LEU A 1 71 ? -10.814 6.595 12.356 1.00 91.94 71 LEU A C 1
ATOM 570 O O . LEU A 1 71 ? -10.975 7.639 12.980 1.00 91.94 71 LEU A O 1
ATOM 574 N N . ASP A 1 72 ? -11.832 5.861 11.884 1.00 83.50 72 ASP A N 1
ATOM 575 C CA . ASP A 1 72 ? -13.248 6.267 11.895 1.00 83.50 72 ASP A CA 1
ATOM 576 C C . ASP A 1 72 ? -13.451 7.678 11.311 1.00 83.50 72 ASP A C 1
ATOM 578 O O . ASP A 1 72 ? -14.331 8.432 11.725 1.00 83.50 72 ASP A O 1
ATOM 582 N N . VAL A 1 73 ? -12.608 8.052 10.338 1.00 63.12 73 VAL A N 1
ATOM 583 C CA . VAL A 1 73 ? -12.800 9.271 9.549 1.00 63.12 73 VAL A CA 1
ATOM 584 C C . VAL A 1 73 ? -13.983 8.995 8.629 1.00 63.12 73 VAL A C 1
ATOM 586 O O . VAL A 1 73 ? -13.825 8.395 7.565 1.00 63.12 73 VAL A O 1
ATOM 589 N N . LYS A 1 74 ? -15.174 9.356 9.105 1.00 46.16 74 LYS A N 1
ATOM 590 C CA . LYS A 1 74 ? -16.410 9.351 8.323 1.00 46.16 74 LYS A CA 1
ATOM 591 C C . LYS A 1 74 ? -16.486 10.558 7.404 1.00 46.16 74 LYS A C 1
ATOM 593 O O . LYS A 1 74 ? -16.152 11.671 7.868 1.00 46.16 74 LYS A O 1
#

Secondary structure (DSSP, 8-state):
-HHHHHHHHHHHHHTTGGGTS-HHHHHHHHHHHHHHHHHHHHTTT--SS---HHHHHHHHHHHHHHHHHHTT--